Protein 6NEN (pdb70)

InterPro domains:
  IPR012336 Thioredoxin-like fold [PF13462] (83-235)
  IPR013766 Thioredoxin domain [PS51352] (13-239)
  IPR017937 Thioredoxin, conserved site [PS00194] (95-113)
  IPR036249 Thioredoxin-like superfamily [SSF52833] (72-235)
  IPR041205 Copper resistance protein ScsC, N-terminal [PF18312] (28-61)
  IPR051470 Thiol:disulfide interchange protein [PTHR35272] (85-236)

Organism: Proteus mirabilis (strain HI4320) (NCBI:txid529507)

Secondary structure (DSSP, 8-state):
--HHHHHHTHHHHH--TTS-EES-TT-SEEEEEEE-TT-HHHHHHHHHHHHHHHH-TTEEEEEEE---S-HHHHHHHHHHHHHHHH-GGGHHHHHHHHHH--SPP-HHHHHHHHHHTT-TTSPPPSHHHHHHHHHHHHHHHTT--SS-EEEETTEEE-S---HHHHHHHHHHHHT-

B-factor: mean 38.11, std 14.89, range [14.02, 111.16]

Nearest PDB structures (foldseek):
  6nen-assembly1_A  TM=1.006E+00  e=1.448E-32  Proteus mirabilis
  6mhh-assembly1_A-3  TM=1.000E+00  e=9.772E-29  Proteus mirabilis
  5idr-assembly1_C  TM=9.896E-01  e=5.350E-29  Proteus mirabilis ATCC 29906
  5idr-assembly2_F  TM=9.842E-01  e=1.285E-28  Proteus mirabilis ATCC 29906
  4xvw-assembly3_E  TM=9.793E-01  e=9.204E-27  Proteus mirabilis ATCC 29906

Foldseek 3Di:
DALVLCVVCVCLQPPDQLWAKAADPQAPWEKEWEAFLQDLQRLVAVVLQNVCRVVPRNYMYTYQQAHPPHDVRLVLQLQLSLCCVVPSVLNPQLSNLSSNDPDDDDPVSSCVSCVVSVNNVRDRDPVSVVSNVSSVVSCVSNVQPDPGWMDTASDIDNGHDDNVVVCVSNVVSSVD

Solvent-accessible surface area: 8930 Å² total; per-residue (Å²): 136,101,72,62,20,17,71,90,30,94,98,42,1,48,97,42,95,25,7,0,66,16,42,38,98,121,19,172,15,23,0,0,2,0,3,1,1,5,12,66,124,1,33,146,2,3,53,40,3,18,105,0,10,150,83,46,102,45,1,0,1,7,0,2,0,1,29,87,108,25,161,19,0,29,77,0,0,22,0,0,4,2,0,45,158,114,58,61,189,22,2,68,52,0,0,69,145,0,0,104,33,104,102,94,6,73,82,57,41,4,112,94,10,9,157,72,23,142,0,66,116,11,167,49,57,125,76,8,66,118,11,10,104,62,2,51,50,5,2,162,127,14,58,14,174,37,28,5,4,1,0,1,26,70,71,33,26,110,26,42,29,91,34,98,86,0,27,110,33,1,106,93,25,48,88,187

Radius of gyration: 15.19 Å; Cα contacts (8 Å, |Δi|>4): 269; chains: 1; bounding box: 34×41×34 Å

Structure (mmCIF, N/CA/C/O backbone):
data_6NEN
#
_entry.id   6NEN
#
_cell.length_a   105.501
_cell.length_b   105.501
_cell.length_c   35.132
_cell.angle_alpha   90.000
_cell.angle_beta   90.000
_cell.angle_gamma   120.000
#
_symmetry.space_group_name_H-M   'P 3 1 2'
#
loop_
_entity.id
_entity.type
_entity.pdbx_description
1 polymer 'Copper resistance protein'
2 water water
#
loop_
_atom_site.group_PDB
_atom_site.id
_atom_site.type_symbol
_atom_site.label_atom_id
_atom_site.label_alt_id
_atom_site.label_comp_id
_atom_site.label_asym_id
_atom_site.label_entity_id
_atom_site.label_seq_id
_atom_site.pdbx_PDB_ins_code
_atom_site.Cartn_x
_atom_site.Cartn_y
_atom_site.Cartn_z
_atom_site.occupancy
_atom_site.B_iso_or_equiv
_atom_site.auth_seq_id
_atom_site.auth_comp_id
_atom_site.auth_asym_id
_atom_site.auth_atom_id
_atom_site.pdbx_PDB_model_num
ATOM 1 N N . GLN A 1 4 ? 47.332 83.931 23.822 1.00 86.00 46 GLN A N 1
ATOM 2 C CA . GLN A 1 4 ? 47.307 82.720 24.633 1.00 92.63 46 GLN A CA 1
ATOM 3 C C . GLN A 1 4 ? 46.299 81.720 24.079 1.00 82.72 46 GLN A C 1
ATOM 4 O O . GLN A 1 4 ? 45.548 81.104 24.835 1.00 79.76 46 GLN A O 1
ATOM 7 N N . PHE A 1 5 ? 46.293 81.562 22.758 1.00 77.01 47 PHE A N 1
ATOM 8 C CA . PHE A 1 5 ? 45.332 80.690 22.087 1.00 68.41 47 PHE A CA 1
ATOM 9 C C . PHE A 1 5 ? 46.033 79.787 21.077 1.00 71.01 47 PHE A C 1
ATOM 10 O O . PHE A 1 5 ? 46.123 78.577 21.281 1.00 75.44 47 PHE A O 1
ATOM 27 N N . ARG A 1 6 ? 46.519 80.374 19.986 1.00 71.04 48 ARG A N 1
ATOM 28 C CA . ARG A 1 6 ? 47.356 79.642 19.040 1.00 60.34 48 ARG A CA 1
ATOM 29 C C . ARG A 1 6 ? 48.626 79.189 19.754 1.00 65.94 48 ARG A C 1
ATOM 30 O O . ARG A 1 6 ? 49.348 78.314 19.273 1.00 55.55 48 ARG A O 1
ATOM 34 N N . GLN A 1 7 ? 48.888 79.801 20.908 1.00 58.80 49 GLN A N 1
ATOM 35 C CA . GLN A 1 7 ? 49.952 79.365 21.799 1.00 54.81 49 GLN A CA 1
ATOM 36 C C . GLN A 1 7 ? 49.529 78.100 22.544 1.00 44.90 49 GLN A C 1
ATOM 37 O O . GLN A 1 7 ? 50.304 77.153 22.665 1.00 45.07 49 GLN A O 1
ATOM 41 N N . ALA A 1 8 ? 48.295 78.088 23.041 1.00 51.55 50 ALA A N 1
ATOM 42 C CA . ALA A 1 8 ? 47.765 76.914 23.730 1.00 44.89 50 ALA A CA 1
ATOM 43 C C . ALA A 1 8 ? 47.557 75.773 22.737 1.00 41.22 50 ALA A C 1
ATOM 44 O O . ALA A 1 8 ? 47.870 74.623 23.033 1.00 33.07 50 ALA A O 1
ATOM 51 N N . LEU A 1 9 ? 47.036 76.097 21.557 1.00 37.24 51 LEU A N 1
ATOM 52 C CA . LEU A 1 9 ? 46.839 75.103 20.509 1.00 39.22 51 LEU A CA 1
ATOM 53 C C . LEU A 1 9 ? 48.151 74.445 20.104 1.00 41.78 51 LEU A C 1
ATOM 54 O O . LEU A 1 9 ? 48.193 73.242 19.845 1.00 33.31 51 LEU A O 1
ATOM 70 N N . ALA A 1 10 ? 49.217 75.236 20.040 1.00 38.86 52 ALA A N 1
ATOM 71 C CA . ALA A 1 10 ? 50.530 74.707 19.700 1.00 38.18 52 ALA A CA 1
ATOM 72 C C . ALA A 1 10 ? 51.068 73.859 20.845 1.00 33.27 52 ALA A C 1
ATOM 73 O O . ALA A 1 10 ? 51.648 72.795 20.631 1.00 35.21 52 ALA A O 1
ATOM 80 N N . SER A 1 11 ? 50.866 74.340 22.067 1.00 29.87 53 SER A N 1
ATOM 81 C CA . SER A 1 11 ? 51.369 73.653 23.251 1.00 29.95 53 SER A CA 1
ATOM 82 C C . SER A 1 11 ? 50.666 72.315 23.455 1.00 25.61 53 SER A C 1
ATOM 83 O O . SER A 1 11 ? 51.251 71.375 23.993 1.00 30.10 53 SER A O 1
ATOM 91 N N . GLU A 1 12 ? 49.412 72.235 23.020 1.00 28.05 54 GLU A N 1
ATOM 92 C CA . GLU A 1 12 ? 48.599 71.036 23.218 1.00 26.71 54 GLU A CA 1
ATOM 93 C C . GLU A 1 12 ? 48.532 70.150 21.980 1.00 30.29 54 GLU A C 1
ATOM 94 O O . GLU A 1 12 ? 47.663 69.280 21.883 1.00 25.72 54 GLU A O 1
ATOM 106 N N . HIS A 1 13 ? 49.446 70.360 21.039 1.00 25.10 55 HIS A N 1
ATOM 107 C CA . HIS A 1 13 ? 49.391 69.645 19.767 1.00 25.77 55 HIS A CA 1
ATOM 108 C C . HIS A 1 13 ? 49.359 68.122 19.933 1.00 24.22 55 HIS A C 1
ATOM 109 O O . HIS A 1 13 ? 48.511 67.450 19.347 1.00 28.08 55 HIS A O 1
ATOM 123 N N . ASP A 1 14 ? 50.273 67.580 20.733 1.00 17.30 56 ASP A N 1
ATOM 124 C CA . ASP A 1 14 ? 50.372 66.130 20.897 1.00 27.33 56 ASP A CA 1
ATOM 125 C C . ASP A 1 14 ? 49.141 65.555 21.593 1.00 23.08 56 ASP A C 1
ATOM 126 O O . ASP A 1 14 ? 48.597 64.534 21.172 1.00 25.28 56 ASP A O 1
ATOM 135 N N . ALA A 1 15 ? 48.706 66.208 22.663 1.00 21.18 57 ALA A N 1
ATOM 136 C CA . ALA A 1 15 ? 47.504 65.783 23.372 1.00 24.47 57 ALA A CA 1
ATOM 137 C C . ALA A 1 15 ? 46.286 65.790 22.448 1.00 22.66 57 ALA A C 1
ATOM 138 O O . ALA A 1 15 ? 45.447 64.892 22.507 1.00 23.80 57 ALA A O 1
ATOM 145 N N . LEU A 1 16 ? 46.193 66.807 21.598 1.00 21.57 58 LEU A N 1
ATOM 146 C CA . LEU A 1 16 ? 45.097 66.899 20.641 1.00 22.84 58 LEU A CA 1
ATOM 147 C C . LEU A 1 16 ? 45.111 65.765 19.611 1.00 22.79 58 LEU A C 1
ATOM 148 O O . LEU A 1 16 ? 44.119 65.055 19.454 1.00 21.65 58 LEU A O 1
ATOM 164 N N . TYR A 1 17 ? 46.241 65.591 18.927 1.00 20.01 59 TYR A N 1
ATOM 165 C CA . TYR A 1 17 ? 46.284 64.804 17.695 1.00 21.76 59 TYR A CA 1
ATOM 166 C C . TYR A 1 17 ? 46.997 63.459 17.789 1.00 26.84 59 TYR A C 1
ATOM 167 O O . TYR A 1 17 ? 46.802 62.606 16.926 1.00 25.07 59 TYR A O 1
ATOM 185 N N . ASN A 1 18 ? 47.810 63.265 18.824 1.00 23.41 60 ASN A N 1
ATOM 186 C CA . ASN A 1 18 ? 48.723 62.123 18.870 1.00 26.44 60 ASN A CA 1
ATOM 187 C C . ASN A 1 18 ? 48.529 61.231 20.089 1.00 26.34 60 ASN A C 1
ATOM 188 O O . ASN A 1 18 ? 49.449 60.527 20.501 1.00 26.71 60 ASN A O 1
ATOM 199 N N . ASP A 1 19 ? 47.330 61.261 20.662 1.00 29.27 61 ASP A N 1
ATOM 200 C CA . ASP A 1 19 ? 46.982 60.358 21.753 1.00 23.65 61 ASP A CA 1
ATOM 201 C C . ASP A 1 19 ? 46.353 59.096 21.178 1.00 27.57 61 ASP A C 1
ATOM 202 O O . ASP A 1 19 ? 45.234 59.128 20.662 1.00 23.31 61 ASP A O 1
ATOM 211 N N . ALA A 1 20 ? 47.082 57.988 21.270 1.00 27.49 62 ALA A N 1
ATOM 212 C CA . ALA A 1 20 ? 46.638 56.713 20.716 1.00 23.85 62 ALA A CA 1
ATOM 213 C C . ALA A 1 20 ? 45.336 56.231 21.352 1.00 23.59 62 ALA A C 1
ATOM 214 O O . ALA A 1 20 ? 44.590 55.463 20.747 1.00 21.95 62 ALA A O 1
ATOM 221 N N . ALA A 1 21 ? 45.064 56.690 22.569 1.00 19.47 63 ALA A N 1
ATOM 222 C CA . ALA A 1 21 ? 43.880 56.256 23.307 1.00 23.78 63 ALA A CA 1
ATOM 223 C C . ALA A 1 21 ? 42.625 57.042 22.933 1.00 21.19 63 ALA A C 1
ATOM 224 O O . ALA A 1 21 ? 41.539 56.743 23.428 1.00 22.25 63 ALA A O 1
ATOM 231 N N . SER A 1 22 ? 42.770 58.046 22.073 1.00 20.11 64 SER A N 1
ATOM 232 C CA . SER A 1 22 ? 41.624 58.832 21.624 1.00 20.71 64 SER A CA 1
ATOM 233 C C . SER A 1 22 ? 41.050 58.237 20.336 1.00 22.17 64 SER A C 1
ATOM 234 O O . SER A 1 22 ? 41.773 58.080 19.356 1.00 24.78 64 SER A O 1
ATOM 242 N N . PRO A 1 23 ? 39.749 57.897 20.330 1.00 18.35 65 PRO A N 1
ATOM 243 C CA . PRO A 1 23 ? 39.186 57.284 19.121 1.00 19.14 65 PRO A CA 1
ATOM 244 C C . PRO A 1 23 ? 39.247 58.180 17.892 1.00 23.62 65 PRO A C 1
ATOM 245 O O . PRO A 1 23 ? 39.099 59.396 18.016 1.00 20.87 65 PRO A O 1
ATOM 256 N N . ARG A 1 24 ? 39.475 57.569 16.729 1.00 21.97 66 ARG A N 1
ATOM 257 C CA . ARG A 1 24 ? 39.495 58.285 15.457 1.00 21.61 66 ARG A CA 1
ATOM 258 C C . ARG A 1 24 ? 38.431 57.744 14.515 1.00 23.78 66 ARG A C 1
ATOM 259 O O . ARG A 1 24 ? 38.202 56.535 14.429 1.00 20.81 66 ARG A O 1
ATOM 280 N N . ILE A 1 25 ? 37.787 58.665 13.811 1.00 23.31 67 ILE A N 1
ATOM 281 C CA . ILE A 1 25 ? 36.832 58.329 12.769 1.00 22.02 67 ILE A CA 1
ATOM 282 C C . ILE A 1 25 ? 37.355 58.887 11.455 1.00 23.48 67 ILE A C 1
ATOM 283 O O . ILE A 1 25 ? 37.535 60.097 11.320 1.00 22.17 67 ILE A O 1
ATOM 299 N N . GLY A 1 26 ? 37.614 57.999 10.500 1.00 27.47 68 GLY A N 1
ATOM 300 C CA . GLY A 1 26 ? 38.090 58.391 9.185 1.00 32.15 68 GLY A CA 1
ATOM 301 C C . GLY A 1 26 ? 39.525 57.981 8.915 1.00 27.78 68 GLY A C 1
ATOM 302 O O . GLY A 1 26 ? 40.153 57.288 9.716 1.00 33.39 68 GLY A O 1
ATOM 306 N N . ALA A 1 27 ? 40.045 58.431 7.777 1.00 38.76 69 ALA A N 1
ATOM 307 C CA . ALA A 1 27 ? 41.349 57.994 7.287 1.00 38.32 69 ALA A CA 1
ATOM 308 C C . ALA A 1 27 ? 42.496 58.374 8.220 1.00 42.12 69 ALA A C 1
ATOM 309 O O . ALA A 1 27 ? 42.491 59.440 8.838 1.00 31.41 69 ALA A O 1
ATOM 316 N N . LYS A 1 28 ? 43.483 57.489 8.308 1.00 45.89 70 LYS A N 1
ATOM 317 C CA . LYS A 1 28 ? 44.683 57.745 9.094 1.00 44.37 70 LYS A CA 1
ATOM 318 C C . LYS A 1 28 ? 45.595 58.745 8.389 1.00 48.47 70 LYS A C 1
ATOM 319 O O . LYS A 1 28 ? 46.486 59.318 9.012 1.00 49.42 70 LYS A O 1
ATOM 323 N N . ASP A 1 29 ? 45.364 58.950 7.091 1.00 50.65 71 ASP A N 1
ATOM 324 C CA . ASP A 1 29 ? 46.193 59.843 6.283 1.00 47.66 71 ASP A CA 1
ATOM 325 C C . ASP A 1 29 ? 45.465 61.139 5.924 1.00 48.40 71 ASP A C 1
ATOM 326 O O . ASP A 1 29 ? 45.719 61.733 4.875 1.00 48.16 71 ASP A O 1
ATOM 335 N N . ALA A 1 30 ? 44.554 61.571 6.788 1.00 51.70 72 ALA A N 1
ATOM 336 C CA . ALA A 1 30 ? 43.756 62.757 6.507 1.00 44.68 72 ALA A CA 1
ATOM 337 C C . ALA A 1 30 ? 44.628 64.004 6.552 1.00 34.49 72 ALA A C 1
ATOM 338 O O . ALA A 1 30 ? 45.554 64.094 7.357 1.00 40.76 72 ALA A O 1
ATOM 345 N N . LYS A 1 31 ? 44.330 64.959 5.676 1.00 32.19 73 LYS A N 1
ATOM 346 C CA . LYS A 1 31 ? 45.060 66.217 5.641 1.00 36.34 73 LYS A CA 1
ATOM 347 C C . LYS A 1 31 ? 44.542 67.144 6.729 1.00 33.36 73 LYS A C 1
ATOM 348 O O . LYS A 1 31 ? 45.293 67.953 7.271 1.00 37.03 73 LYS A O 1
ATOM 367 N N . LEU A 1 32 ? 43.254 67.017 7.039 1.00 31.34 74 LEU A N 1
ATOM 368 C CA . LEU A 1 32 ? 42.631 67.791 8.106 1.00 27.97 74 LEU A CA 1
ATOM 369 C C . LEU A 1 32 ? 41.984 66.872 9.135 1.00 30.54 74 LEU A C 1
ATOM 370 O O . LEU A 1 32 ? 41.138 66.046 8.793 1.00 26.73 74 LEU A O 1
ATOM 386 N N . VAL A 1 33 ? 42.386 67.024 10.393 1.00 27.70 75 VAL A N 1
ATOM 387 C CA . VAL A 1 33 ? 41.801 66.256 11.490 1.00 26.04 75 VAL A CA 1
ATOM 388 C C . VAL A 1 33 ? 41.030 67.166 12.432 1.00 20.47 75 VAL A C 1
ATOM 389 O O . VAL A 1 33 ? 41.605 68.051 13.065 1.00 24.79 75 VAL A 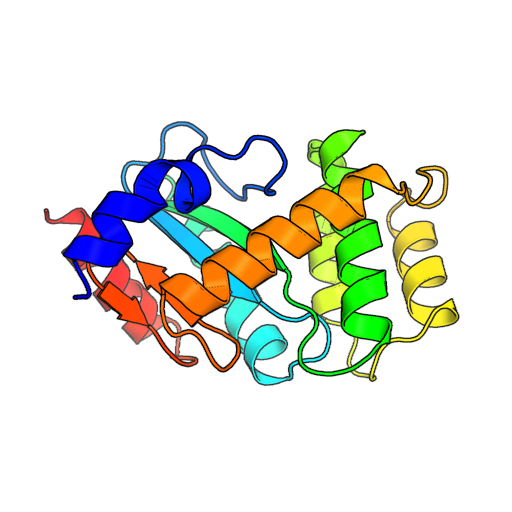O 1
ATOM 402 N N . LEU A 1 34 ? 39.725 66.940 12.519 1.00 23.80 76 LEU A N 1
ATOM 403 C CA . LEU A 1 34 ? 38.889 67.660 13.469 1.00 20.50 76 LEU A CA 1
ATOM 404 C C . LEU A 1 34 ? 38.987 66.977 14.833 1.00 23.33 76 LEU A C 1
ATOM 405 O O . LEU A 1 34 ? 39.026 65.751 14.914 1.00 31.54 76 LEU A O 1
ATOM 421 N N . VAL A 1 35 ? 39.040 67.769 15.900 1.00 17.62 77 VAL A N 1
ATOM 422 C CA . VAL A 1 35 ? 39.023 67.217 17.254 1.00 17.34 77 VAL A CA 1
ATOM 423 C C . VAL A 1 35 ? 37.716 67.581 17.929 1.00 15.85 77 VAL A C 1
ATOM 424 O O . VAL A 1 35 ? 37.470 68.742 18.250 1.00 18.90 77 VAL A O 1
ATOM 437 N N . SER A 1 36 ? 36.890 66.566 18.150 1.00 14.24 78 SER A N 1
ATOM 438 C CA . SER A 1 36 ? 35.538 66.756 18.654 1.00 17.00 78 SER A CA 1
ATOM 439 C C . SER A 1 36 ? 35.457 66.497 20.151 1.00 19.90 78 SER A C 1
ATOM 440 O O . SER A 1 36 ? 35.482 65.351 20.596 1.00 17.48 78 SER A O 1
ATOM 448 N N . PHE A 1 37 ? 35.370 67.571 20.928 1.00 20.14 79 PHE A N 1
ATOM 449 C CA . PHE A 1 37 ? 35.072 67.450 22.347 1.00 20.49 79 PHE A CA 1
ATOM 450 C C . PHE A 1 37 ? 33.567 67.302 22.482 1.00 19.39 79 PHE A C 1
ATOM 451 O O . PHE A 1 37 ? 32.813 68.185 22.082 1.00 18.66 79 PHE A O 1
ATOM 468 N N . THR A 1 38 ? 33.136 66.177 23.037 1.00 15.97 80 THR A N 1
ATOM 469 C CA . THR A 1 38 ? 31.740 65.792 22.960 1.00 22.85 80 THR A CA 1
ATOM 470 C C . THR A 1 38 ? 31.265 65.103 24.234 1.00 22.37 80 THR A C 1
ATOM 471 O O . THR A 1 38 ? 32.069 64.617 25.027 1.00 19.43 80 THR A O 1
ATOM 482 N N . ASP A 1 39 ? 29.947 65.086 24.417 1.00 23.03 81 ASP A N 1
ATOM 483 C CA . ASP A 1 39 ? 29.314 64.531 25.610 1.00 23.46 81 ASP A CA 1
ATOM 484 C C . ASP A 1 39 ? 28.109 63.705 25.178 1.00 17.88 81 ASP A C 1
ATOM 485 O O . ASP A 1 39 ? 27.262 64.182 24.425 1.00 22.20 81 ASP A O 1
ATOM 494 N N . TYR A 1 40 ? 28.032 62.468 25.658 1.00 23.45 82 TYR A N 1
ATOM 495 C CA . TYR A 1 40 ? 27.006 61.540 25.192 1.00 32.97 82 TYR A CA 1
ATOM 496 C C . TYR A 1 40 ? 25.605 61.851 25.722 1.00 32.78 82 TYR A C 1
ATOM 497 O O . TYR A 1 40 ? 24.633 61.210 25.317 1.00 26.27 82 TYR A O 1
ATOM 515 N N . ASN A 1 41 ? 25.501 62.841 26.606 1.00 22.63 83 ASN A N 1
ATOM 516 C CA . ASN A 1 41 ? 24.201 63.286 27.109 1.00 28.60 83 ASN A CA 1
ATOM 517 C C . ASN A 1 41 ? 23.858 64.719 26.703 1.00 26.55 83 ASN A C 1
ATOM 518 O O . ASN A 1 41 ? 22.843 65.263 27.131 1.00 36.45 83 ASN A O 1
ATOM 529 N N . CYS A 1 42 ? 24.698 65.327 25.873 1.00 24.90 84 CYS A N 1
ATOM 530 C CA . CYS A 1 42 ? 24.445 66.685 25.401 1.00 29.50 84 CYS A CA 1
ATOM 531 C C . CYS A 1 42 ? 23.587 66.679 24.130 1.00 37.01 84 CYS A C 1
ATOM 532 O O . CYS A 1 42 ? 24.018 66.160 23.101 1.00 25.55 84 CYS A O 1
ATOM 540 N N . PRO A 1 43 ? 22.371 67.253 24.189 1.00 29.30 85 PRO A N 1
ATOM 541 C CA . PRO A 1 43 ? 21.521 67.222 22.991 1.00 30.01 85 PRO A CA 1
ATOM 542 C C . PRO A 1 43 ? 22.130 67.873 21.741 1.00 26.12 85 PRO A C 1
ATOM 543 O O . PRO A 1 43 ? 21.852 67.411 20.635 1.00 31.13 85 PRO A O 1
ATOM 554 N N . TYR A 1 44 ? 22.939 68.916 21.892 1.00 22.60 86 TYR A N 1
ATOM 555 C CA . TYR A 1 44 ? 23.559 69.528 20.719 1.00 25.36 86 TYR A CA 1
ATOM 556 C C . TYR A 1 44 ? 24.659 68.633 20.148 1.00 26.96 86 TYR A C 1
ATOM 557 O O . TYR A 1 44 ? 24.911 68.645 18.941 1.00 23.64 86 TYR A O 1
ATOM 575 N N . CYS A 1 45 ? 25.312 67.857 21.009 1.00 21.43 87 CYS A N 1
ATOM 576 C CA . CYS A 1 45 ? 26.284 66.873 20.546 1.00 25.92 87 CYS A CA 1
ATOM 577 C C . CYS A 1 45 ? 25.587 65.788 19.736 1.00 28.98 87 CYS A C 1
ATOM 578 O O . CYS A 1 45 ? 26.121 65.298 18.741 1.00 24.56 87 CYS A O 1
ATOM 586 N N . LYS A 1 46 ? 24.391 65.413 20.176 1.00 25.34 88 LYS A N 1
ATOM 587 C CA . LYS A 1 46 ? 23.600 64.406 19.480 1.00 29.83 88 LYS A CA 1
ATOM 588 C C . LYS A 1 46 ? 23.200 64.909 18.090 1.00 24.81 88 LYS A C 1
ATOM 589 O O . LYS A 1 46 ? 23.193 64.150 17.116 1.00 25.86 88 LYS A O 1
ATOM 608 N N . ARG A 1 47 ? 22.869 66.192 18.001 1.00 24.00 89 ARG A N 1
ATOM 609 C CA . ARG A 1 47 ? 22.598 66.814 16.712 1.00 30.05 89 ARG A CA 1
ATOM 610 C C . ARG A 1 47 ? 23.861 66.903 15.858 1.00 33.32 89 ARG A C 1
ATOM 611 O O . ARG A 1 47 ? 23.834 66.604 14.667 1.00 28.68 89 ARG A O 1
ATOM 632 N N . PHE A 1 48 ? 24.971 67.298 16.475 1.00 28.59 90 PHE A N 1
ATOM 633 C CA . PHE A 1 48 ? 26.153 67.686 15.715 1.00 20.06 90 PHE A CA 1
ATOM 634 C C . PHE A 1 48 ? 27.029 66.517 15.289 1.00 26.21 90 PHE A C 1
ATOM 635 O O . PHE A 1 48 ? 27.658 66.578 14.235 1.00 23.14 90 PHE A O 1
ATOM 652 N N . ASP A 1 49 ? 27.074 65.460 16.094 1.00 21.84 91 ASP A N 1
ATOM 653 C CA . ASP A 1 49 ? 27.975 64.341 15.816 1.00 28.29 91 ASP A CA 1
ATOM 654 C C . ASP A 1 49 ? 27.772 63.708 14.436 1.00 26.15 91 ASP A C 1
ATOM 655 O O . ASP A 1 49 ? 28.747 63.486 13.720 1.00 28.64 91 ASP A O 1
ATOM 664 N N . PRO A 1 50 ? 26.517 63.396 14.061 1.00 24.31 92 PRO A N 1
ATOM 665 C CA . PRO A 1 50 ? 26.360 62.743 12.755 1.00 30.98 92 PRO A CA 1
ATOM 666 C C . PRO A 1 50 ? 26.826 63.610 11.586 1.00 26.26 92 PRO A C 1
ATOM 667 O O . PRO A 1 50 ? 27.162 63.069 10.535 1.00 26.93 92 PRO A O 1
ATOM 678 N N . LEU A 1 51 ? 26.859 64.926 11.771 1.00 24.11 93 LEU A N 1
ATOM 679 C CA . LEU A 1 51 ? 27.407 65.816 10.753 1.00 25.69 93 LEU A CA 1
ATOM 680 C C . LEU A 1 51 ? 28.919 65.661 10.675 1.00 30.55 93 LEU A C 1
ATOM 681 O O . LEU A 1 51 ? 29.489 65.628 9.587 1.00 23.19 93 LEU A O 1
ATOM 697 N N . LEU A 1 52 ? 29.568 65.569 11.832 1.00 19.76 94 LEU A N 1
ATOM 698 C CA . LEU A 1 52 ? 31.012 65.354 11.873 1.00 23.22 94 LEU A CA 1
ATOM 699 C C . LEU A 1 52 ? 31.378 64.048 11.174 1.00 22.04 94 LEU A C 1
ATOM 700 O O . LEU A 1 52 ? 32.352 63.985 10.423 1.00 25.46 94 LEU A O 1
ATOM 716 N N . GLU A 1 53 ? 30.589 63.009 11.416 1.00 20.32 95 GLU A N 1
ATOM 717 C CA . GLU A 1 53 ? 30.828 61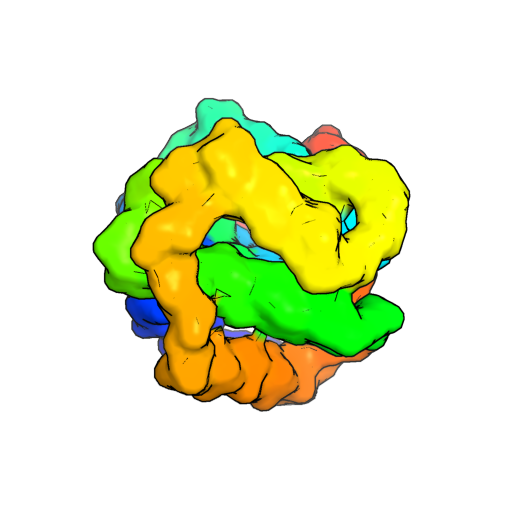.714 10.789 1.00 24.55 95 GLU A CA 1
ATOM 718 C C . GLU A 1 53 ? 30.563 61.759 9.292 1.00 29.69 95 GLU A C 1
ATOM 719 O O . GLU A 1 53 ? 31.334 61.208 8.510 1.00 27.18 95 GLU A O 1
ATOM 731 N N . LYS A 1 54 ? 29.467 62.405 8.901 1.00 28.36 96 LYS A N 1
ATOM 732 C CA . LYS A 1 54 ? 29.139 62.573 7.488 1.00 34.21 96 LYS A CA 1
ATOM 733 C C . LYS A 1 54 ? 30.306 63.219 6.740 1.00 29.26 96 LYS A C 1
ATOM 734 O O . LYS A 1 54 ? 30.655 62.776 5.646 1.00 28.80 96 LYS A O 1
ATOM 753 N N . ILE A 1 55 ? 30.906 64.255 7.331 1.00 26.61 97 ILE A N 1
ATOM 754 C CA . ILE A 1 55 ? 32.072 64.913 6.737 1.00 18.89 97 ILE A CA 1
ATOM 755 C C . ILE A 1 55 ? 33.146 63.899 6.356 1.00 28.72 97 ILE A C 1
ATOM 756 O O . ILE A 1 55 ? 33.687 63.957 5.256 1.00 24.89 97 ILE A O 1
ATOM 772 N N . THR A 1 56 ? 33.458 62.977 7.265 1.00 19.95 98 THR A N 1
ATOM 773 C CA . THR A 1 56 ? 34.527 62.011 7.021 1.00 25.07 98 THR A CA 1
ATOM 774 C C . THR A 1 56 ? 34.135 61.008 5.942 1.00 23.25 98 THR A C 1
ATOM 775 O O . THR A 1 56 ? 35.000 60.437 5.278 1.00 30.17 98 THR A O 1
ATOM 786 N N . GLU A 1 57 ? 32.836 60.788 5.775 1.00 25.17 99 GLU A N 1
ATOM 787 C CA . GLU A 1 57 ? 32.352 59.836 4.779 1.00 36.58 99 GLU A CA 1
ATOM 788 C C . GLU A 1 57 ? 32.274 60.490 3.404 1.00 30.93 99 GLU A C 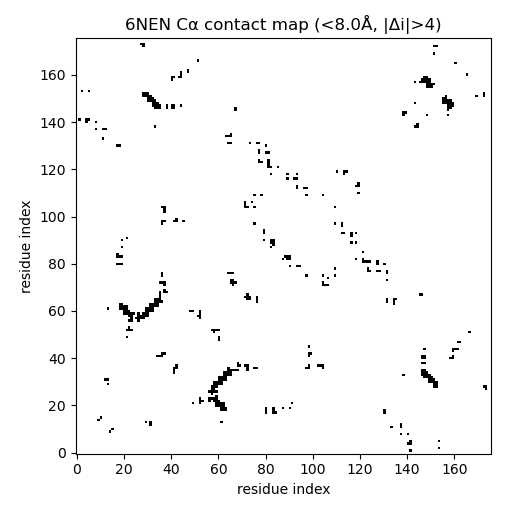1
ATOM 789 O O . GLU A 1 57 ? 32.561 59.857 2.390 1.00 35.76 99 GLU A O 1
ATOM 801 N N . GLN A 1 58 ? 31.895 61.763 3.381 1.00 29.49 100 GLN A N 1
ATOM 802 C CA . GLN A 1 58 ? 31.776 62.508 2.133 1.00 26.04 100 GLN A CA 1
ATOM 803 C C . GLN A 1 58 ? 33.138 62.990 1.641 1.00 40.22 100 GLN A C 1
ATOM 804 O O . GLN A 1 58 ? 33.411 62.962 0.440 1.00 33.28 100 GLN A O 1
ATOM 818 N N . TYR A 1 59 ? 33.984 63.427 2.571 1.00 25.44 101 TYR A N 1
ATOM 819 C CA . TYR A 1 59 ? 35.307 63.955 2.240 1.00 25.15 101 TYR A CA 1
ATOM 820 C C . TYR A 1 59 ? 36.418 63.117 2.872 1.00 26.99 101 TYR A C 1
ATOM 821 O O . TYR A 1 59 ? 36.764 63.324 4.034 1.00 27.47 101 TYR A O 1
ATOM 839 N N . PRO A 1 60 ? 36.987 62.169 2.106 1.00 31.72 102 PRO A N 1
ATOM 840 C CA . PRO A 1 60 ? 37.987 61.252 2.671 1.00 28.36 102 PRO A CA 1
ATOM 841 C C . PRO A 1 60 ? 39.328 61.887 3.058 1.00 23.88 102 PRO A C 1
ATOM 842 O O . PRO A 1 60 ? 40.202 61.168 3.549 1.00 26.96 102 PRO A O 1
ATOM 853 N N . ASP A 1 61 ? 39.496 63.190 2.849 1.00 30.38 103 ASP A N 1
ATOM 854 C CA . ASP A 1 61 ? 40.713 63.866 3.300 1.00 35.22 103 ASP A CA 1
ATOM 855 C C . ASP A 1 61 ? 40.524 64.476 4.692 1.00 42.17 103 ASP A C 1
ATOM 856 O O . ASP A 1 61 ? 41.416 65.160 5.199 1.00 27.08 103 ASP A O 1
ATOM 865 N N . VAL A 1 62 ? 39.366 64.217 5.301 1.00 29.51 104 VAL A N 1
ATOM 866 C CA . VAL A 1 62 ? 39.058 64.709 6.642 1.00 26.87 104 VAL A CA 1
ATOM 867 C C . VAL A 1 62 ? 38.815 63.549 7.609 1.00 24.60 104 VAL A C 1
ATOM 868 O O . VAL A 1 62 ? 38.084 62.612 7.288 1.00 28.64 104 VAL A O 1
ATOM 881 N N . ALA A 1 63 ? 39.441 63.616 8.783 1.00 18.84 105 ALA A N 1
ATOM 882 C CA . ALA A 1 63 ? 39.186 62.663 9.862 1.00 20.17 105 ALA A CA 1
ATOM 883 C C . ALA A 1 63 ? 38.730 63.400 11.126 1.00 24.05 105 ALA A C 1
ATOM 884 O O . ALA A 1 63 ? 38.875 64.618 11.229 1.00 23.83 105 ALA A O 1
ATOM 891 N N . VAL A 1 64 ? 38.180 62.651 12.080 1.00 18.37 106 VAL A N 1
ATOM 892 C CA . VAL A 1 64 ? 37.690 63.219 13.336 1.00 18.56 106 VAL A CA 1
ATOM 893 C C . VAL A 1 64 ? 38.219 62.433 14.529 1.00 18.99 106 VAL A C 1
ATOM 894 O O . VAL A 1 64 ? 38.145 61.204 14.557 1.00 20.36 106 VAL A O 1
ATOM 907 N N . ILE A 1 65 ? 38.749 63.154 15.512 1.00 16.46 107 ILE A N 1
ATOM 908 C CA . ILE A 1 65 ? 39.185 62.546 16.761 1.00 21.84 107 ILE A CA 1
ATOM 909 C C . ILE A 1 65 ? 38.169 62.875 17.847 1.00 17.67 107 ILE A C 1
ATOM 910 O O . ILE A 1 65 ? 37.756 64.024 18.006 1.00 18.10 107 ILE A O 1
ATOM 926 N N . ILE A 1 66 ? 37.764 61.849 18.583 1.00 16.53 108 ILE A N 1
ATOM 927 C CA . ILE A 1 66 ? 36.721 61.979 19.586 1.00 15.59 108 ILE A CA 1
ATOM 928 C C . ILE A 1 66 ? 37.345 62.127 20.972 1.00 20.02 108 ILE A C 1
ATOM 929 O O . ILE A 1 66 ? 38.136 61.285 21.395 1.00 15.36 108 ILE A O 1
ATOM 945 N N . LYS A 1 67 ? 36.993 63.216 21.653 1.00 17.33 109 LYS A N 1
ATOM 946 C CA . LYS A 1 67 ? 37.435 63.486 23.024 1.00 16.81 109 LYS A CA 1
ATOM 947 C C . LYS A 1 67 ? 36.223 63.559 23.949 1.00 18.18 109 LYS A C 1
ATOM 948 O O . LYS A 1 67 ? 35.662 64.636 24.151 1.00 15.41 109 LYS A O 1
ATOM 967 N N . PRO A 1 68 ? 35.796 62.414 24.502 1.00 14.02 110 PRO A N 1
ATOM 968 C CA . PRO A 1 68 ? 34.634 62.461 25.396 1.00 19.79 110 PRO A CA 1
ATOM 969 C C . PRO A 1 68 ? 34.891 63.260 26.668 1.00 19.47 110 PRO A C 1
ATOM 970 O O . PRO A 1 68 ? 35.965 63.138 27.261 1.00 19.51 110 PRO A O 1
ATOM 981 N N . LEU A 1 69 ? 33.912 64.073 27.056 1.00 20.89 111 LEU A N 1
ATOM 982 C CA . LEU A 1 69 ? 33.954 64.847 28.294 1.00 23.29 111 LEU A CA 1
ATOM 983 C C . LEU A 1 69 ? 32.735 64.492 29.144 1.00 27.48 111 LEU A C 1
ATOM 984 O O . LEU A 1 69 ? 31.715 64.075 28.598 1.00 27.29 111 LEU A O 1
ATOM 1000 N N . PRO A 1 70 ? 32.831 64.648 30.479 1.00 26.46 112 PRO A N 1
ATOM 1001 C CA . PRO A 1 70 ? 31.721 64.244 31.349 1.00 25.79 112 PRO A CA 1
ATOM 1002 C C . PRO A 1 70 ? 30.971 65.416 32.001 1.00 27.83 112 PRO A C 1
ATOM 1003 O O . PRO A 1 70 ? 30.648 65.350 33.185 1.00 42.68 112 PRO A O 1
ATOM 1014 N N . PHE A 1 71 ? 30.680 66.463 31.236 1.00 28.27 113 PHE A N 1
ATOM 1015 C CA . PHE A 1 71 ? 30.107 67.686 31.806 1.00 32.50 113 PHE A CA 1
ATOM 1016 C C . PHE A 1 71 ? 28.626 67.584 32.170 1.00 38.92 113 PHE A C 1
ATOM 1017 O O . PHE A 1 71 ? 28.187 68.170 33.160 1.00 32.72 113 PHE A O 1
ATOM 1034 N N . LYS A 1 72 ? 27.853 66.853 31.377 1.00 31.62 114 LYS A N 1
ATOM 1035 C CA . LYS A 1 72 ? 26.401 66.915 31.496 1.00 37.32 114 LYS A CA 1
ATOM 1036 C C . LYS A 1 72 ? 25.894 66.206 32.751 1.00 40.90 114 LYS A C 1
ATOM 1037 O O . LYS A 1 72 ? 24.979 66.689 33.417 1.00 41.94 114 LYS A O 1
ATOM 1056 N N . GLY A 1 73 ? 26.488 65.062 33.071 1.00 30.89 115 GLY A N 1
ATOM 1057 C CA . GLY A 1 73 ? 26.121 64.329 34.269 1.00 33.74 115 GLY A CA 1
ATOM 1058 C C . GLY A 1 73 ? 27.079 63.193 34.553 1.00 35.17 115 GLY A C 1
ATOM 1059 O O . GLY A 1 73 ? 28.056 63.006 33.834 1.00 30.75 115 GLY A O 1
ATOM 1063 N N . GLU A 1 74 ? 26.796 62.428 35.602 1.00 30.44 116 GLU A N 1
ATOM 1064 C CA . GLU A 1 74 ? 27.668 61.331 36.012 1.00 31.52 116 GLU A CA 1
ATOM 1065 C C . GLU A 1 74 ? 27.714 60.204 34.976 1.00 28.68 116 GLU A C 1
ATOM 1066 O O . GLU A 1 74 ? 28.766 59.603 34.751 1.00 26.56 116 GLU A O 1
ATOM 1078 N N . SER A 1 75 ? 26.582 59.916 34.341 1.00 26.66 117 SER A N 1
ATOM 1079 C CA . SER A 1 75 ? 26.541 58.866 33.323 1.00 33.18 117 SER A CA 1
ATOM 1080 C C . SER A 1 75 ? 27.338 59.264 32.079 1.00 24.82 117 SER A C 1
ATOM 1081 O O . SER A 1 75 ? 27.699 58.407 31.273 1.00 25.21 117 SER A O 1
ATOM 1089 N N . SER A 1 76 ? 27.606 60.558 31.921 1.00 22.09 118 SER A N 1
ATOM 1090 C CA . SER A 1 76 ? 28.480 61.020 30.849 1.00 23.87 118 SER A CA 1
ATOM 1091 C C . SER A 1 76 ? 29.872 60.428 31.021 1.00 26.75 118 SER A C 1
ATOM 1092 O O . SER A 1 76 ? 30.516 60.035 30.048 1.00 24.98 118 SER A O 1
ATOM 1100 N N . ALA A 1 77 ? 30.331 60.369 32.267 1.00 25.56 119 ALA A N 1
ATOM 1101 C CA . ALA A 1 77 ? 31.650 59.833 32.570 1.00 24.50 119 ALA A CA 1
ATOM 1102 C C . ALA A 1 77 ? 31.687 58.334 32.327 1.00 20.36 119 ALA A C 1
ATOM 1103 O O . ALA A 1 77 ? 32.699 57.793 31.884 1.00 24.97 119 ALA A O 1
ATOM 1110 N N . LYS A 1 78 ? 30.576 57.665 32.613 1.00 23.55 120 LYS A N 1
ATOM 1111 C CA . LYS A 1 78 ? 30.501 56.218 32.466 1.00 25.13 120 LYS A CA 1
ATOM 1112 C C . LYS A 1 78 ? 30.463 55.829 30.989 1.00 23.19 120 LYS A C 1
ATOM 1113 O O . LYS A 1 78 ? 31.097 54.860 30.572 1.00 23.17 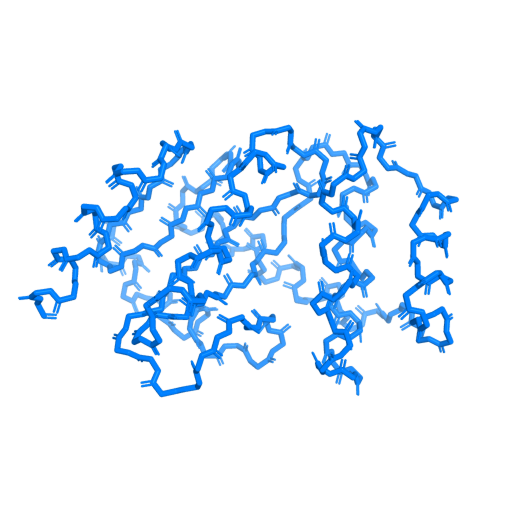120 LYS A O 1
ATOM 1132 N N . ALA A 1 79 ? 29.718 56.595 30.200 1.00 27.51 121 ALA A N 1
ATOM 1133 C CA . ALA A 1 79 ? 29.653 56.363 28.761 1.00 25.40 121 ALA A CA 1
ATOM 1134 C C . ALA A 1 79 ? 31.024 56.577 28.130 1.00 26.65 121 ALA A C 1
ATOM 1135 O O . ALA A 1 79 ? 31.442 55.804 27.267 1.00 29.79 121 ALA A O 1
ATOM 1142 N N . SER A 1 80 ? 31.717 57.629 28.563 1.00 20.08 122 SER A N 1
ATOM 1143 C CA . SER A 1 80 ? 33.075 57.894 28.100 1.00 20.42 122 SER A CA 1
ATOM 1144 C C . SER A 1 80 ? 33.968 56.703 28.402 1.00 18.90 122 SER A C 1
ATOM 1145 O O . SER A 1 80 ? 34.747 56.260 27.555 1.00 19.73 122 SER A O 1
ATOM 1153 N N . GLN A 1 81 ? 33.850 56.190 29.620 1.00 22.81 123 GLN A N 1
ATOM 1154 C CA . GLN A 1 81 ? 34.643 55.046 30.048 1.00 21.44 123 GLN A CA 1
ATOM 1155 C C . GLN A 1 81 ? 34.383 53.832 29.154 1.00 23.65 123 GLN A C 1
ATOM 1156 O O . GLN A 1 81 ? 35.298 53.073 28.837 1.00 23.29 123 GLN A O 1
ATOM 1170 N N . ALA A 1 82 ? 33.135 53.662 28.736 1.00 27.35 124 ALA A N 1
ATOM 1171 C CA . ALA A 1 82 ? 32.769 52.527 27.897 1.00 25.04 124 ALA A CA 1
ATOM 1172 C C . ALA A 1 82 ? 33.412 52.604 26.508 1.00 24.01 124 ALA A C 1
ATOM 1173 O O . ALA A 1 82 ? 34.050 51.649 26.066 1.00 24.97 124 ALA A O 1
ATOM 1180 N N . VAL A 1 83 ? 33.256 53.731 25.817 1.00 23.74 125 VAL A N 1
ATOM 1181 C CA . VAL A 1 83 ? 33.756 53.832 24.444 1.00 19.27 125 VAL A CA 1
ATOM 1182 C C . VAL A 1 83 ? 35.286 53.832 24.407 1.00 19.66 125 VAL A C 1
ATOM 1183 O O . VAL A 1 83 ? 35.891 53.263 23.497 1.00 19.75 125 VAL A O 1
ATOM 1196 N N . LEU A 1 84 ? 35.910 54.446 25.406 1.00 20.05 126 LEU A N 1
ATOM 1197 C CA . LEU A 1 84 ? 37.368 54.488 25.474 1.00 22.27 126 LEU A CA 1
ATOM 1198 C C . LEU A 1 84 ? 37.946 53.096 25.731 1.00 20.47 126 LEU A C 1
ATOM 1199 O O . LEU A 1 84 ? 38.968 52.727 25.152 1.00 25.57 126 LEU A O 1
ATOM 1215 N N . SER A 1 85 ? 37.288 52.323 26.591 1.00 23.22 127 SER A N 1
ATOM 1216 C CA . SER A 1 85 ? 37.685 50.936 26.821 1.00 26.68 127 SER A CA 1
ATOM 1217 C C . SER A 1 85 ? 37.552 50.111 25.538 1.00 22.75 127 SER A C 1
ATOM 1218 O O . SER A 1 85 ? 38.415 49.292 25.225 1.00 27.60 127 SER A O 1
ATOM 1226 N N . VAL A 1 86 ? 36.469 50.327 24.797 1.00 24.77 128 VAL A N 1
ATOM 1227 C CA . VAL A 1 86 ? 36.239 49.582 23.561 1.00 25.20 128 VAL A CA 1
ATOM 1228 C C . VAL A 1 86 ? 37.285 49.950 22.516 1.00 32.95 128 VAL A C 1
ATOM 1229 O O . VAL A 1 86 ? 37.780 49.081 21.797 1.00 31.94 128 VAL A O 1
ATOM 1242 N N . TRP A 1 87 ? 37.622 51.233 22.430 1.00 26.12 129 TRP A N 1
ATOM 1243 C CA . TRP A 1 87 ? 38.623 51.681 21.469 1.00 28.50 129 TRP A CA 1
ATOM 1244 C C . TRP A 1 87 ? 39.965 51.023 21.754 1.00 24.21 129 TRP A C 1
ATOM 1245 O O . TRP A 1 87 ? 40.649 50.565 20.840 1.00 32.57 129 TRP A O 1
ATOM 1266 N N . LYS A 1 88 ? 40.331 50.971 23.028 1.00 28.98 130 LYS A N 1
ATOM 1267 C CA . LYS A 1 88 ? 41.626 50.433 23.418 1.00 30.89 130 LYS A CA 1
ATOM 1268 C C . LYS A 1 88 ? 41.745 48.945 23.085 1.00 36.68 130 LYS A C 1
ATOM 1269 O O . LYS A 1 88 ? 42.803 48.478 22.664 1.00 37.92 130 LYS A O 1
ATOM 1288 N N . GLU A 1 89 ? 40.655 48.207 23.264 1.00 35.03 131 GLU A N 1
ATOM 1289 C CA . GLU A 1 89 ? 40.669 46.764 23.041 1.00 40.13 131 GLU A CA 1
ATOM 1290 C C . GLU A 1 89 ? 40.355 46.394 21.593 1.00 42.19 131 GLU A C 1
ATOM 1291 O O . GLU A 1 89 ? 41.058 45.583 20.989 1.00 41.36 131 GLU A O 1
ATOM 1303 N N . ASP A 1 90 ? 39.298 46.990 21.048 1.00 43.87 132 ASP A N 1
ATOM 1304 C CA . ASP A 1 90 ? 38.843 46.682 19.695 1.00 38.79 132 ASP A CA 1
ATOM 1305 C C . ASP A 1 90 ? 38.450 47.967 18.963 1.00 38.50 132 ASP A C 1
ATOM 1306 O O . ASP A 1 90 ? 37.264 48.301 18.893 1.00 37.07 132 ASP A O 1
ATOM 1315 N N . PRO A 1 91 ? 39.440 48.687 18.407 1.00 29.80 133 PRO A N 1
ATOM 1316 C CA . PRO A 1 91 ? 39.164 49.992 17.794 1.00 33.93 133 PRO A CA 1
ATOM 1317 C C . PRO A 1 91 ? 38.109 49.940 16.693 1.00 37.89 133 PRO A C 1
ATOM 1318 O O . PRO A 1 91 ? 37.368 50.905 16.510 1.00 32.98 133 PRO A O 1
ATOM 1329 N N . LYS A 1 92 ? 38.035 48.824 15.977 1.00 38.54 134 LYS A N 1
ATOM 1330 C CA . LYS A 1 92 ? 37.086 48.696 14.876 1.00 37.28 134 LYS A CA 1
ATOM 1331 C C . LYS A 1 92 ? 35.644 48.556 15.370 1.00 33.55 134 LYS A C 1
ATOM 1332 O O . LYS A 1 92 ? 34.700 48.729 14.601 1.00 31.21 134 LYS A O 1
ATOM 1351 N N . ALA A 1 93 ? 35.480 48.256 16.655 1.00 26.66 135 ALA A N 1
ATOM 1352 C CA . ALA A 1 93 ? 34.152 48.093 17.243 1.00 28.26 135 ALA A CA 1
ATOM 1353 C C . ALA A 1 93 ? 33.623 49.385 17.864 1.00 32.77 135 ALA A C 1
ATOM 1354 O O . ALA A 1 93 ? 32.453 49.464 18.237 1.00 25.81 135 ALA A O 1
ATOM 1361 N N . PHE A 1 94 ? 34.482 50.393 17.972 1.00 32.83 136 PHE A N 1
ATOM 1362 C CA . PHE A 1 94 ? 34.124 51.642 18.638 1.00 25.64 136 PHE A CA 1
ATOM 1363 C C . PHE A 1 94 ? 32.967 52.381 17.967 1.00 21.97 136 PHE A C 1
ATOM 1364 O O . PHE A 1 94 ? 32.034 52.822 18.640 1.00 23.75 136 PHE A O 1
ATOM 1381 N N . LEU A 1 95 ? 33.032 52.517 16.646 1.00 21.83 137 LEU A N 1
ATOM 1382 C CA . LEU A 1 95 ? 32.110 53.392 15.924 1.00 23.13 137 LEU A CA 1
ATOM 1383 C C . LEU A 1 95 ? 30.639 53.057 16.176 1.00 27.81 137 LEU A C 1
ATOM 1384 O O . LEU A 1 95 ? 29.828 53.952 16.403 1.00 23.90 137 LEU A O 1
ATOM 1400 N N . ALA A 1 96 ? 30.296 51.775 16.136 1.00 26.55 138 ALA A N 1
ATOM 1401 C CA . ALA A 1 96 ? 28.904 51.363 16.281 1.00 31.24 138 ALA A CA 1
ATOM 1402 C C . ALA A 1 96 ? 28.377 51.679 17.678 1.00 26.58 138 ALA A C 1
ATOM 1403 O O . ALA A 1 96 ? 27.219 52.068 17.842 1.00 27.21 138 ALA A O 1
ATO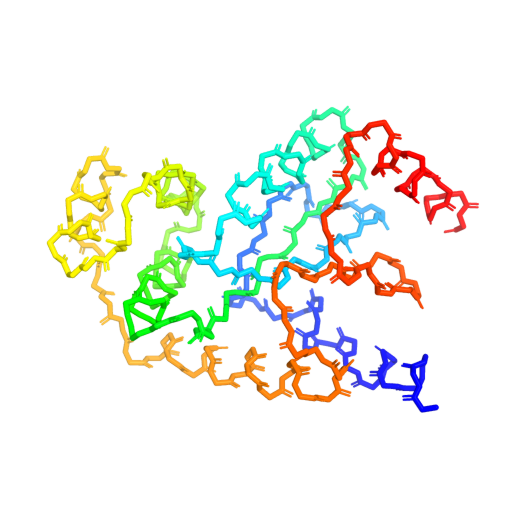M 1410 N N . LEU A 1 97 ? 29.228 51.518 18.686 1.00 23.11 139 LEU A N 1
ATOM 1411 C CA . LEU A 1 97 ? 28.838 51.854 20.052 1.00 24.28 139 LEU A CA 1
ATOM 1412 C C . LEU A 1 97 ? 28.685 53.361 20.202 1.00 24.71 139 LEU A C 1
ATOM 1413 O O . LEU A 1 97 ? 27.714 53.841 20.780 1.00 22.64 139 LEU A O 1
ATOM 1429 N N . HIS A 1 98 ? 29.665 54.095 19.680 1.00 20.69 140 HIS A N 1
ATOM 1430 C CA . HIS A 1 98 ? 29.650 55.552 19.701 1.00 22.09 140 HIS A CA 1
ATOM 1431 C C . HIS A 1 98 ? 28.351 56.093 19.106 1.00 24.90 140 HIS A C 1
ATOM 1432 O O . HIS A 1 98 ? 27.699 56.960 19.691 1.00 23.27 140 HIS A O 1
ATOM 1446 N N . GLN A 1 99 ? 27.977 55.572 17.944 1.00 20.13 141 GLN A N 1
ATOM 1447 C CA . GLN A 1 99 ? 26.751 55.991 17.272 1.00 26.84 141 GLN A CA 1
ATOM 1448 C C . GLN A 1 99 ? 25.502 55.661 18.091 1.00 24.38 141 GLN A C 1
ATOM 1449 O O . GLN A 1 99 ? 24.575 56.467 18.170 1.00 30.19 141 GLN A O 1
ATOM 1463 N N . ARG A 1 100 ? 25.481 54.480 18.701 1.00 27.20 142 ARG A N 1
ATOM 1464 C CA . ARG A 1 100 ? 24.305 54.034 19.445 1.00 31.00 142 ARG A CA 1
ATOM 1465 C C . ARG A 1 100 ? 24.085 54.888 20.696 1.00 29.51 142 ARG A C 1
ATOM 1466 O O . ARG A 1 100 ? 22.958 55.283 21.000 1.00 34.98 142 ARG A O 1
ATOM 1487 N N . LEU A 1 101 ? 25.164 55.172 21.418 1.00 25.70 143 LEU A N 1
ATOM 1488 C CA . LEU A 1 101 ? 25.087 56.027 22.599 1.00 23.79 143 LEU A CA 1
ATOM 1489 C C . LEU A 1 101 ? 24.686 57.450 22.236 1.00 27.79 143 LEU A C 1
ATOM 1490 O O . LEU A 1 101 ? 23.916 58.083 22.955 1.00 29.13 143 LEU A O 1
ATOM 1506 N N . MET A 1 102 ? 25.201 57.950 21.117 1.00 30.14 144 MET A N 1
ATOM 1507 C CA . MET A 1 102 ? 24.907 59.315 20.690 1.00 36.26 144 MET A CA 1
ATOM 1508 C C . MET A 1 102 ? 23.451 59.515 20.293 1.00 34.80 144 MET A C 1
ATOM 1509 O O . MET A 1 102 ? 22.906 60.595 20.479 1.00 42.52 144 MET A O 1
ATOM 1523 N N . GLN A 1 103 ? 22.819 58.481 19.749 1.00 41.38 145 GLN A N 1
ATOM 1524 C CA . GLN A 1 103 ? 21.464 58.632 19.230 1.00 53.81 145 GLN A CA 1
ATOM 1525 C C . GLN A 1 103 ? 20.394 58.315 20.272 1.00 48.10 145 GLN A C 1
ATOM 1526 O O . GLN A 1 103 ? 19.210 58.556 20.037 1.00 48.76 145 GLN A O 1
ATOM 1540 N N . LYS A 1 104 ? 20.807 57.783 21.418 1.00 42.97 146 LYS A N 1
ATOM 1541 C CA . LYS A 1 104 ? 19.877 57.526 22.513 1.00 43.53 146 LYS A CA 1
ATOM 1542 C C . LYS A 1 104 ? 19.216 58.836 22.940 1.00 49.74 146 LYS A C 1
ATOM 1543 O O . LYS A 1 104 ? 19.897 59.814 23.254 1.00 46.73 146 LYS A O 1
ATOM 1547 N N . LYS A 1 105 ? 17.887 58.852 22.933 1.00 58.35 147 LYS A N 1
ATOM 1548 C CA . LYS A 1 105 ? 17.134 60.074 23.190 1.00 61.52 147 LYS A CA 1
ATOM 1549 C C . LYS A 1 105 ? 17.178 60.464 24.662 1.00 58.42 147 LYS A C 1
ATOM 1550 O O . LYS A 1 105 ? 17.193 61.647 25.000 1.00 55.02 147 LYS A O 1
ATOM 1554 N N . THR A 1 106 ? 17.210 59.459 25.531 1.00 58.48 148 THR A N 1
ATOM 1555 C CA . THR A 1 106 ? 17.128 59.684 26.969 1.00 59.42 148 THR A CA 1
ATOM 1556 C C . THR A 1 106 ? 18.504 59.847 27.604 1.00 50.49 148 THR A C 1
ATOM 1557 O O . THR A 1 106 ? 19.489 59.274 27.136 1.00 56.38 148 THR A O 1
ATOM 1568 N N . MET A 1 107 ? 18.557 60.647 28.664 1.00 46.68 149 MET A N 1
ATOM 1569 C CA . MET A 1 107 ? 19.720 60.709 29.542 1.00 46.84 149 MET A CA 1
ATOM 1570 C C . MET A 1 107 ? 20.171 59.293 29.880 1.00 40.93 149 MET A C 1
ATOM 1571 O O . MET A 1 107 ? 19.368 58.465 30.304 1.00 41.05 149 MET A O 1
ATOM 1585 N N . LEU A 1 108 ? 21.454 59.016 29.678 1.00 37.83 150 LEU A N 1
ATOM 1586 C CA . LEU A 1 108 ? 21.978 57.673 29.893 1.00 33.31 150 LEU A CA 1
ATOM 1587 C C . LEU A 1 108 ? 22.052 57.307 31.366 1.00 29.53 150 LEU A C 1
ATOM 1588 O O . LEU A 1 108 ? 22.130 58.173 32.236 1.00 30.18 150 LEU A O 1
ATOM 1604 N N . ASP A 1 109 ? 22.015 56.006 31.626 1.00 31.78 151 ASP A N 1
ATOM 1605 C CA . ASP A 1 109 ? 22.315 55.455 32.939 1.00 33.66 151 ASP A CA 1
ATOM 1606 C C . ASP A 1 109 ? 23.055 54.147 32.711 1.00 42.03 151 ASP A C 1
ATOM 1607 O O . ASP A 1 109 ? 23.295 53.772 31.563 1.00 32.14 151 ASP A O 1
ATOM 1616 N N . ASN A 1 110 ? 23.421 53.456 33.786 1.00 37.05 152 ASN A N 1
ATOM 1617 C CA . ASN A 1 110 ? 24.190 52.225 33.659 1.00 36.75 152 ASN A CA 1
ATOM 1618 C C . ASN A 1 110 ? 23.452 51.170 32.846 1.00 45.77 152 ASN A C 1
ATOM 1619 O O . ASN A 1 110 ? 24.070 50.436 32.078 1.00 43.44 152 ASN A O 1
ATOM 1630 N N . ALA A 1 111 ? 22.134 51.102 33.001 1.00 38.23 153 ALA A N 1
ATOM 1631 C CA . ALA A 1 111 ? 21.333 50.137 32.252 1.00 46.74 153 ALA A CA 1
ATOM 1632 C C . ALA A 1 111 ? 21.374 50.433 30.755 1.00 39.46 153 ALA A C 1
ATOM 1633 O O . ALA A 1 111 ? 21.621 49.539 29.946 1.00 42.55 153 ALA A O 1
ATOM 1640 N N . SER A 1 112 ? 21.125 51.689 30.395 1.00 35.40 154 SER A N 1
ATOM 1641 C CA . SER A 1 112 ? 21.162 52.119 29.001 1.00 31.09 154 SER A CA 1
ATOM 1642 C C . SER A 1 112 ? 22.513 51.824 28.352 1.00 33.88 154 SER A C 1
ATOM 1643 O O . SER A 1 112 ? 22.579 51.362 27.211 1.00 33.15 154 SER A O 1
ATOM 1651 N N . ILE A 1 113 ? 23.587 52.092 29.087 1.00 29.40 155 ILE A N 1
ATOM 1652 C CA . ILE A 1 113 ? 24.937 51.896 28.572 1.00 28.49 155 ILE A CA 1
ATOM 1653 C C . ILE A 1 113 ? 25.249 50.413 28.398 1.00 38.10 155 ILE A C 1
ATOM 1654 O O . ILE A 1 113 ? 25.835 50.015 27.393 1.00 30.47 155 ILE A O 1
ATOM 1670 N N . GLU A 1 114 ? 24.858 49.594 29.368 1.00 33.91 156 GLU A N 1
ATOM 1671 C CA . GLU A 1 114 ? 25.070 48.150 29.265 1.00 43.10 156 GLU A CA 1
ATOM 1672 C C . GLU A 1 114 ? 24.276 47.563 28.099 1.00 30.92 156 GLU A C 1
ATOM 1673 O O . GLU A 1 114 ? 24.739 46.650 27.414 1.00 32.61 156 GLU A O 1
ATOM 1685 N N . ASP A 1 115 ? 23.081 48.099 27.879 1.00 32.42 157 ASP A N 1
ATOM 1686 C CA . ASP A 1 115 ? 22.217 47.641 26.795 1.00 41.02 157 ASP A CA 1
ATOM 1687 C C . ASP A 1 115 ? 22.777 48.023 25.425 1.00 40.22 157 ASP A C 1
ATOM 1688 O O . ASP A 1 115 ? 22.677 47.255 24.466 1.00 35.60 157 ASP A O 1
ATOM 1697 N N . ALA A 1 116 ? 23.356 49.216 25.335 1.00 37.57 158 ALA A N 1
ATOM 1698 C CA . ALA A 1 116 ? 23.970 49.668 24.092 1.00 29.14 158 ALA A CA 1
ATOM 1699 C C . ALA A 1 116 ? 25.162 48.782 23.745 1.00 31.86 158 ALA A C 1
ATOM 1700 O O . ALA A 1 116 ? 25.393 48.466 22.581 1.00 29.08 158 ALA A O 1
ATOM 1707 N N . MET A 1 117 ? 25.915 48.379 24.764 1.00 27.83 159 MET A N 1
ATOM 1708 C CA . MET A 1 117 ? 27.085 47.536 24.546 1.00 30.93 159 MET A CA 1
ATOM 1709 C C . MET A 1 117 ? 26.663 46.128 24.140 1.00 34.29 159 MET A C 1
ATOM 1710 O O . MET A 1 117 ? 27.339 45.481 23.340 1.00 31.65 159 MET A O 1
ATOM 1724 N N . LYS A 1 118 ? 25.543 45.659 24.683 1.00 34.59 160 LYS A N 1
ATOM 1725 C CA . LYS A 1 118 ? 25.033 44.336 24.336 1.00 41.50 160 LYS A CA 1
ATOM 1726 C C . LYS A 1 118 ? 24.642 44.273 22.854 1.00 36.92 160 LYS A C 1
ATOM 1727 O O . LYS A 1 118 ? 25.005 43.332 22.145 1.00 35.25 160 LYS A O 1
ATOM 1746 N N . SER A 1 119 ? 23.921 45.286 22.384 1.00 33.98 161 SER A N 1
ATOM 1747 C CA . SER A 1 119 ? 23.388 45.269 21.027 1.00 36.62 161 SER A CA 1
ATOM 1748 C C . SER A 1 119 ? 24.422 45.670 19.974 1.00 42.23 161 SER A C 1
ATOM 1749 O O . SER A 1 119 ? 24.142 45.604 18.776 1.00 33.79 161 SER A O 1
ATOM 1757 N N . THR A 1 120 ? 25.608 46.084 20.421 1.00 28.86 162 THR A N 1
ATOM 1758 C CA . THR A 1 120 ? 26.713 46.403 19.514 1.00 27.65 162 THR A CA 1
ATOM 1759 C C . THR A 1 120 ? 27.842 45.377 19.632 1.00 26.94 162 THR A C 1
ATOM 1760 O O . THR A 1 120 ? 28.940 45.591 19.119 1.00 27.61 162 THR A O 1
ATOM 1771 N N . ASN A 1 121 ? 2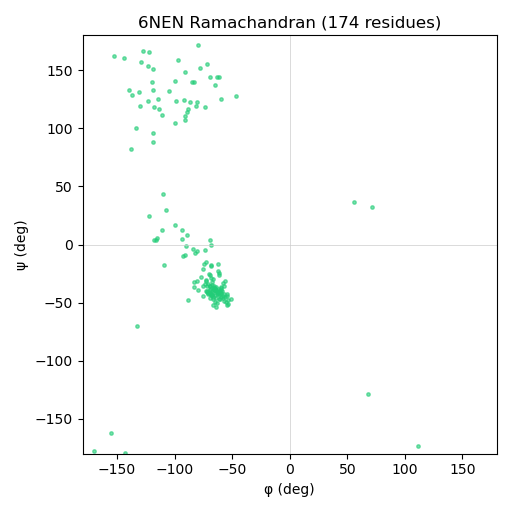7.557 44.262 20.302 1.00 29.14 163 ASN A N 1
ATOM 1772 C CA . ASN A 1 121 ? 28.529 43.182 20.497 1.00 26.14 163 ASN A CA 1
ATOM 1773 C C . ASN A 1 121 ? 29.828 43.649 21.168 1.00 31.34 163 ASN A C 1
ATOM 1774 O O . ASN A 1 121 ? 30.917 43.163 20.853 1.00 31.09 163 ASN A O 1
ATOM 1785 N N . THR A 1 122 ? 29.704 44.579 22.112 1.00 32.59 164 THR A N 1
ATOM 1786 C CA . THR A 1 122 ? 30.860 45.072 22.863 1.00 39.67 164 THR A CA 1
ATOM 1787 C C . THR A 1 122 ? 30.747 44.782 24.359 1.00 35.81 164 THR A C 1
ATOM 1788 O O . THR A 1 122 ? 31.608 45.191 25.135 1.00 40.42 164 THR A O 1
ATOM 1799 N N . SER A 1 123 ? 29.699 44.069 24.762 1.00 34.13 165 SER A N 1
ATOM 1800 C CA . SER A 1 123 ? 29.420 43.862 26.187 1.00 35.88 165 SER A CA 1
ATOM 1801 C C . SER A 1 123 ? 30.447 42.971 26.895 1.00 29.00 165 SER A C 1
ATOM 1802 O O . SER A 1 123 ? 30.533 42.984 28.122 1.00 39.41 165 SER A O 1
ATOM 1810 N N . LYS A 1 124 ? 31.223 42.206 26.133 1.00 40.78 166 LYS A N 1
ATOM 1811 C CA . LYS A 1 124 ? 32.258 41.357 26.722 1.00 40.13 166 LYS A CA 1
ATOM 1812 C C . LYS A 1 124 ? 33.523 42.163 27.005 1.00 42.41 166 LYS A C 1
ATOM 1813 O O . LYS A 1 124 ? 34.463 41.662 27.623 1.00 36.29 166 LYS A O 1
ATOM 1820 N N . ILE A 1 125 ? 33.543 43.411 26.545 1.00 42.13 167 ILE A N 1
ATOM 1821 C CA . ILE A 1 125 ? 34.677 44.300 26.770 1.00 37.45 167 ILE A CA 1
ATOM 1822 C C . ILE A 1 125 ? 34.510 44.998 28.114 1.00 37.63 167 ILE A C 1
ATOM 1823 O O . ILE A 1 125 ? 33.505 45.667 28.356 1.00 36.34 167 ILE A O 1
ATOM 1839 N N . LYS A 1 126 ? 35.499 44.838 28.987 1.00 45.53 168 LYS A N 1
ATOM 1840 C CA . LYS A 1 126 ? 35.395 45.348 30.348 1.00 49.98 168 LYS A CA 1
ATOM 1841 C C . LYS A 1 126 ? 35.801 46.815 30.439 1.00 40.41 168 LYS A C 1
ATOM 1842 O O . LYS A 1 126 ? 36.762 47.247 29.804 1.00 33.33 168 LYS A O 1
ATOM 1861 N N . LEU A 1 127 ? 35.052 47.571 31.234 1.00 32.95 169 LEU A N 1
ATOM 1862 C CA . LEU A 1 127 ? 35.375 48.965 31.503 1.00 41.14 169 LEU A CA 1
ATOM 1863 C C . LEU A 1 127 ? 36.570 49.039 32.441 1.00 39.66 169 LEU A C 1
ATOM 1864 O O . LEU A 1 127 ? 36.507 48.567 33.575 1.00 48.86 169 LEU A O 1
ATOM 1880 N N . THR A 1 128 ? 37.655 49.638 31.958 1.00 42.92 170 THR A N 1
ATOM 1881 C CA . THR A 1 128 ? 38.930 49.621 32.665 1.00 46.35 170 THR A CA 1
ATOM 1882 C C . THR A 1 128 ? 39.154 50.886 33.487 1.00 42.78 170 THR A C 1
ATOM 1883 O O . THR A 1 128 ? 38.544 51.927 33.235 1.00 36.85 170 THR A O 1
ATOM 1894 N N . ASP A 1 129 ? 40.040 50.785 34.470 1.00 45.77 171 ASP A N 1
ATOM 1895 C CA . ASP A 1 129 ? 40.463 51.944 35.242 1.00 45.17 171 ASP A CA 1
ATOM 1896 C C . ASP A 1 129 ? 41.350 52.830 34.381 1.00 41.21 171 ASP A C 1
ATOM 1897 O O . ASP A 1 129 ? 41.299 54.054 34.478 1.00 37.86 171 ASP A O 1
ATOM 1906 N N . ASP A 1 130 ? 42.155 52.196 33.534 1.00 41.20 172 ASP A N 1
ATOM 1907 C CA . ASP A 1 130 ? 43.105 52.906 32.685 1.00 39.39 172 ASP A CA 1
ATOM 1908 C C . ASP A 1 130 ? 42.418 53.876 31.724 1.00 38.98 172 ASP A C 1
ATOM 1909 O O . ASP A 1 130 ? 43.018 54.866 31.306 1.00 37.43 172 ASP A O 1
ATOM 1913 N N . SER A 1 131 ? 41.165 53.598 31.372 1.00 28.06 173 SER A N 1
ATOM 1914 C CA . SER A 1 131 ? 40.452 54.454 30.430 1.00 28.93 173 SER A CA 1
ATOM 1915 C C . SER A 1 131 ? 40.013 55.748 31.111 1.00 27.41 173 SER A C 1
ATOM 1916 O O . SER A 1 131 ? 39.771 56.753 30.445 1.00 27.58 173 SER A O 1
ATOM 1924 N N . LEU A 1 132 ? 39.924 55.730 32.438 1.00 26.69 174 LEU A N 1
ATOM 1925 C CA . LEU A 1 132 ? 39.615 56.947 33.188 1.00 25.52 174 LEU A CA 1
ATOM 1926 C C . LEU A 1 132 ? 40.778 57.930 33.136 1.00 26.34 174 LEU A C 1
ATOM 1927 O O . LEU A 1 132 ? 40.576 59.136 33.257 1.00 28.67 174 LEU A O 1
ATOM 1943 N N . LYS A 1 133 ? 41.992 57.421 32.952 1.00 21.27 175 LYS A N 1
ATOM 1944 C CA . LYS A 1 133 ? 43.153 58.291 32.822 1.00 23.49 175 LYS A CA 1
ATOM 1945 C C . LYS A 1 133 ? 43.060 59.084 31.519 1.00 27.23 175 LYS A C 1
ATOM 1946 O O . LYS A 1 133 ? 43.465 60.242 31.458 1.00 27.08 175 LYS A O 1
ATOM 1965 N N . THR A 1 134 ? 42.512 58.462 30.479 1.00 28.30 176 THR A N 1
ATOM 1966 C CA . THR A 1 134 ? 42.283 59.162 29.220 1.00 25.89 176 THR A CA 1
ATOM 1967 C C . THR A 1 134 ? 41.232 60.247 29.425 1.00 24.90 176 THR A C 1
ATOM 1968 O O . THR A 1 134 ? 41.339 61.342 28.872 1.00 19.23 176 THR A O 1
ATOM 1979 N N . LEU A 1 135 ? 40.220 59.940 30.229 1.00 23.55 177 LEU A N 1
ATOM 1980 C CA . LEU A 1 135 ? 39.175 60.907 30.536 1.00 21.58 177 LEU A CA 1
ATOM 1981 C C . LEU A 1 135 ? 39.761 62.080 31.316 1.00 22.81 177 LEU A C 1
ATOM 1982 O O . LEU A 1 135 ? 39.385 63.230 31.084 1.00 21.69 177 LEU A O 1
ATOM 1998 N N . GLN A 1 136 ? 40.688 61.789 32.229 1.00 23.64 178 GLN A N 1
ATOM 1999 C CA . GLN A 1 136 ? 41.406 62.833 32.961 1.00 23.89 178 GLN A CA 1
ATOM 2000 C C . GLN A 1 136 ? 42.167 63.725 31.991 1.00 23.82 178 GLN A C 1
ATOM 2001 O O . GLN A 1 136 ? 42.141 64.949 32.111 1.00 25.88 178 GLN A O 1
ATOM 2015 N N . ASN A 1 137 ? 42.850 63.101 31.034 1.00 18.37 179 ASN A N 1
ATOM 2016 C CA . ASN A 1 137 ? 43.611 63.833 30.024 1.00 25.81 179 ASN A CA 1
ATOM 2017 C C . ASN A 1 137 ? 42.716 64.745 29.188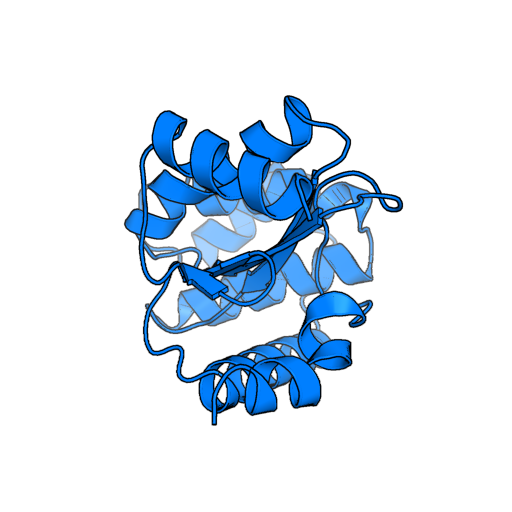 1.00 20.40 179 ASN A C 1
ATOM 2018 O O . ASN A 1 137 ? 43.088 65.874 28.867 1.00 22.28 179 ASN A O 1
ATOM 2029 N N . ASN A 1 138 ? 41.536 64.250 28.834 1.00 21.62 180 ASN A N 1
ATOM 2030 C CA . ASN A 1 138 ? 40.571 65.044 28.081 1.00 19.74 180 ASN A CA 1
ATOM 2031 C C . ASN A 1 138 ? 40.092 66.255 28.882 1.00 23.58 180 ASN A C 1
ATOM 2032 O O . ASN A 1 138 ? 39.926 67.343 28.332 1.00 19.17 180 ASN A O 1
ATOM 2043 N N . LEU A 1 139 ? 39.883 66.066 30.182 1.00 22.39 181 LEU A N 1
ATOM 2044 C CA . LEU A 1 139 ? 39.476 67.164 31.060 1.00 21.81 181 LEU A CA 1
ATOM 2045 C C . LEU A 1 139 ? 40.571 68.213 31.195 1.00 20.32 181 LEU A C 1
ATOM 2046 O O . LEU A 1 139 ? 40.305 69.413 31.105 1.00 28.44 181 LEU A O 1
ATOM 2062 N N . GLU A 1 140 ? 41.799 67.762 31.426 1.00 24.50 182 GLU A N 1
ATOM 2063 C CA . GLU A 1 140 ? 42.930 68.677 31.506 1.00 25.45 182 GLU A CA 1
ATOM 2064 C C . GLU A 1 140 ? 43.033 69.453 30.200 1.00 29.33 182 GLU A C 1
ATOM 2065 O O . GLU A 1 140 ? 43.214 70.670 30.192 1.00 26.25 182 GLU A O 1
ATOM 2072 N N . LEU A 1 141 ? 42.893 68.735 29.093 1.00 25.37 183 LEU A N 1
ATOM 2073 C CA . LEU A 1 141 ? 43.003 69.337 27.772 1.00 19.91 183 LEU A CA 1
ATOM 2074 C C . LEU A 1 141 ? 41.907 70.377 27.552 1.00 20.89 183 LEU A C 1
ATOM 2075 O O . LEU A 1 141 ? 42.158 71.443 26.993 1.00 22.91 183 LEU A O 1
ATOM 2091 N N . SER A 1 142 ? 40.696 70.074 28.011 1.00 27.29 184 SER A N 1
ATOM 2092 C CA . SER A 1 142 ? 39.580 71.005 27.879 1.00 28.73 184 SER A CA 1
ATOM 2093 C C . SER A 1 142 ? 39.848 72.301 28.645 1.00 25.88 184 SER A C 1
ATOM 2094 O O . SER A 1 142 ? 39.509 73.387 28.176 1.00 32.93 184 SER A O 1
ATOM 2102 N N . ARG A 1 143 ? 40.465 72.185 29.818 1.00 23.61 185 ARG A N 1
ATOM 2103 C CA . ARG A 1 143 ? 40.817 73.360 30.615 1.00 29.62 185 ARG A CA 1
ATOM 2104 C C . ARG A 1 143 ? 41.825 74.256 29.897 1.00 28.85 185 ARG A C 1
ATOM 2105 O O . ARG A 1 143 ? 41.620 75.465 29.790 1.00 34.73 185 ARG A O 1
ATOM 2126 N N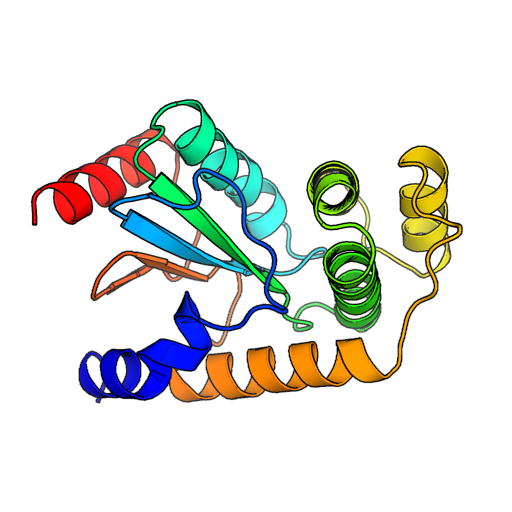 . LYS A 1 144 ? 42.911 73.659 29.415 1.00 24.12 186 LYS A N 1
ATOM 2127 C CA . LYS A 1 144 ? 43.980 74.406 28.759 1.00 24.38 186 LYS A CA 1
ATOM 2128 C C . LYS A 1 144 ? 43.470 75.201 27.562 1.00 29.80 186 LYS A C 1
ATOM 2129 O O . LYS A 1 144 ? 43.944 76.303 27.293 1.00 32.62 186 LYS A O 1
ATOM 2148 N N . LEU A 1 145 ? 42.500 74.636 26.849 1.00 27.16 187 LEU A N 1
ATOM 2149 C CA . LEU A 1 145 ? 41.971 75.255 25.639 1.00 25.87 187 LEU A CA 1
ATOM 2150 C C . LEU A 1 145 ? 40.786 76.176 25.919 1.00 29.70 187 LEU A C 1
ATOM 2151 O O . LEU A 1 145 ? 40.248 76.792 25.001 1.00 29.64 187 LEU A O 1
ATOM 2167 N N . GLY A 1 146 ? 40.380 76.268 27.181 1.00 28.09 188 GLY A N 1
ATOM 2168 C CA . GLY A 1 146 ? 39.293 77.153 27.558 1.00 34.03 188 GLY A CA 1
ATOM 2169 C C . GLY A 1 146 ? 37.940 76.653 27.083 1.00 36.77 188 GLY A C 1
ATOM 2170 O O . GLY A 1 146 ? 37.054 77.447 26.765 1.00 38.71 188 GLY A O 1
ATOM 2174 N N . ILE A 1 147 ? 37.780 75.333 27.034 1.00 37.96 189 ILE A N 1
ATOM 2175 C CA . ILE A 1 147 ? 36.513 74.723 26.640 1.00 43.08 189 ILE A CA 1
ATOM 2176 C C . ILE A 1 147 ? 35.624 74.529 27.862 1.00 39.87 189 ILE A C 1
ATOM 2177 O O . ILE A 1 147 ? 35.941 73.734 28.749 1.00 42.80 189 ILE A O 1
ATOM 2193 N N . GLN A 1 148 ? 34.505 75.247 27.891 1.00 41.92 190 GLN A N 1
ATOM 2194 C CA . GLN A 1 148 ? 33.590 75.199 29.027 1.00 62.29 190 GLN A CA 1
ATOM 2195 C C . GLN A 1 148 ? 32.224 74.632 28.652 1.00 51.87 190 GLN A C 1
ATOM 2196 O O . GLN A 1 148 ? 31.316 74.586 29.483 1.00 57.99 190 GLN A O 1
ATOM 2210 N N . GLY A 1 149 ? 32.081 74.201 27.403 1.00 37.66 191 GLY A N 1
ATOM 2211 C CA . GLY A 1 149 ? 30.855 73.564 26.961 1.00 39.38 191 GLY A CA 1
ATOM 2212 C C . GLY A 1 149 ? 31.078 72.591 25.819 1.00 35.97 191 GLY A C 1
ATOM 2213 O O . GLY A 1 149 ? 32.116 72.625 25.158 1.00 40.18 191 GLY A O 1
ATOM 2217 N N . THR A 1 150 ? 30.104 71.711 25.606 1.00 33.06 192 THR A N 1
ATOM 2218 C CA . THR A 1 150 ? 30.103 70.817 24.456 1.00 34.57 192 THR A CA 1
ATOM 2219 C C . THR A 1 150 ? 28.871 71.109 23.602 1.00 36.36 192 THR A C 1
ATOM 2220 O O . THR A 1 150 ? 27.855 71.566 24.122 1.00 35.22 192 THR A O 1
ATOM 2231 N N . PRO A 1 151 ? 28.958 70.869 22.285 1.00 27.38 193 PRO A N 1
ATOM 2232 C CA . PRO A 1 151 ? 30.148 70.413 21.562 1.00 27.26 193 PRO A CA 1
ATOM 2233 C C . PRO A 1 151 ? 31.149 71.530 21.307 1.00 32.68 193 PRO A C 1
ATOM 2234 O O . PRO A 1 151 ? 30.775 72.700 21.204 1.00 31.09 193 PRO A O 1
ATOM 2245 N N . ALA A 1 152 ? 32.417 71.154 21.212 1.00 25.72 194 ALA A N 1
ATOM 2246 C CA . ALA A 1 152 ? 33.474 72.069 20.821 1.00 28.15 194 ALA A CA 1
ATOM 2247 C C . ALA A 1 152 ? 34.402 71.311 19.895 1.00 26.69 194 ALA A C 1
ATOM 2248 O O . ALA A 1 152 ? 34.781 70.175 20.187 1.00 22.72 194 ALA A O 1
ATOM 2255 N N . THR A 1 153 ? 34.756 71.937 18.779 1.00 18.62 195 THR A N 1
ATOM 2256 C CA . THR A 1 153 ? 35.482 71.258 17.721 1.00 23.50 195 THR A CA 1
ATOM 2257 C C . THR A 1 153 ? 36.701 72.066 17.299 1.00 21.12 195 THR A C 1
ATOM 2258 O O . THR A 1 153 ? 36.580 73.207 16.853 1.00 24.42 195 THR A O 1
ATOM 2269 N N . VAL A 1 154 ? 37.880 71.474 17.459 1.00 21.43 196 VAL A N 1
ATOM 2270 C CA . VAL A 1 154 ? 39.094 72.077 16.942 1.00 21.47 196 VAL A CA 1
ATOM 2271 C C . VAL A 1 154 ? 39.179 71.768 15.457 1.00 23.46 196 VAL A C 1
ATOM 2272 O O . VAL A 1 154 ? 39.142 70.605 15.047 1.00 21.92 196 VAL A O 1
ATOM 2285 N N . ILE A 1 155 ? 39.267 72.823 14.657 1.00 28.00 197 ILE A N 1
ATOM 2286 C CA . ILE A 1 155 ? 39.398 72.698 13.214 1.00 34.01 197 ILE A CA 1
ATOM 2287 C C . ILE A 1 155 ? 40.508 73.641 12.765 1.00 36.04 197 ILE A C 1
ATOM 2288 O O . ILE A 1 155 ? 40.302 74.849 12.645 1.00 32.35 197 ILE A O 1
ATOM 2304 N N . GLY A 1 156 ? 41.693 73.084 12.539 1.00 38.38 198 GLY A N 1
ATOM 2305 C CA . GLY A 1 156 ? 42.856 73.883 12.201 1.00 34.82 198 GLY A CA 1
ATOM 2306 C C . GLY A 1 156 ? 43.301 74.748 13.363 1.00 41.98 198 GLY A C 1
ATOM 2307 O O . GLY A 1 156 ? 43.478 74.251 14.476 1.00 45.49 198 GLY A O 1
ATOM 2311 N N . ASP A 1 157 ? 43.477 76.043 13.106 1.00 46.92 199 ASP A N 1
ATOM 2312 C CA . ASP A 1 157 ? 43.972 76.973 14.120 1.00 46.50 199 ASP A CA 1
ATOM 2313 C C . ASP A 1 157 ? 42.849 77.679 14.879 1.00 40.77 199 ASP A C 1
ATOM 2314 O O . ASP A 1 157 ? 43.099 78.646 15.597 1.00 44.74 199 ASP A O 1
ATOM 2318 N N . THR A 1 158 ? 41.620 77.188 14.724 1.00 43.62 200 THR A N 1
ATOM 2319 C CA . THR A 1 158 ? 40.454 77.789 15.373 1.00 41.94 200 THR A CA 1
ATOM 2320 C C . THR A 1 158 ? 39.615 76.751 16.121 1.00 43.68 200 THR A C 1
ATOM 2321 O O . THR A 1 158 ? 39.673 75.556 15.822 1.00 36.68 200 THR A O 1
ATOM 2332 N N . ILE A 1 159 ? 38.841 77.217 17.097 1.00 36.56 201 ILE A N 1
ATOM 2333 C CA . ILE A 1 159 ? 37.920 76.357 17.835 1.00 34.08 201 ILE A CA 1
ATOM 2334 C C . ILE A 1 159 ? 36.475 76.768 17.567 1.00 36.17 201 ILE A C 1
ATOM 2335 O O . ILE A 1 159 ? 36.105 77.924 17.757 1.00 42.80 201 ILE A O 1
ATOM 2351 N N . LEU A 1 160 ? 35.671 75.805 17.121 1.00 34.72 202 LEU A N 1
ATOM 2352 C CA . LEU A 1 160 ? 34.244 76.007 16.876 1.00 32.72 202 LEU A CA 1
ATOM 2353 C C . LEU A 1 160 ? 33.454 75.659 18.141 1.00 32.83 202 LEU A C 1
ATOM 2354 O O . LEU A 1 160 ? 33.321 74.486 18.478 1.00 31.71 202 LEU A O 1
ATOM 2370 N N . PRO A 1 161 ? 32.920 76.676 18.844 1.00 31.97 203 PRO A N 1
ATOM 2371 C CA . PRO A 1 161 ? 32.426 76.475 20.210 1.00 33.86 203 PRO A CA 1
ATOM 2372 C C . PRO A 1 161 ? 30.956 76.063 20.338 1.00 43.29 203 PRO A C 1
ATOM 2373 O O . PRO A 1 161 ? 30.442 76.032 21.457 1.00 58.71 203 PRO A O 1
ATOM 2384 N N . GLY A 1 162 ? 30.295 75.752 19.229 1.00 34.85 204 GLY A N 1
ATOM 2385 C CA . GLY A 1 162 ? 28.930 75.258 19.278 1.00 36.07 204 GLY A CA 1
ATOM 2386 C C . GLY A 1 162 ? 28.597 74.433 18.052 1.00 37.09 204 GLY A C 1
ATOM 2387 O O . GLY A 1 162 ? 29.495 73.990 17.339 1.00 30.50 204 GLY A O 1
ATOM 2391 N N . ALA A 1 163 ? 27.306 74.234 17.803 1.00 28.30 205 ALA A N 1
ATOM 2392 C CA . ALA A 1 163 ? 26.860 73.421 16.680 1.00 36.56 205 ALA A CA 1
ATOM 2393 C C . ALA A 1 163 ? 26.442 74.286 15.494 1.00 43.63 205 ALA A C 1
ATOM 2394 O O . ALA A 1 163 ? 25.820 75.335 15.665 1.00 40.26 205 ALA A O 1
ATOM 2401 N N . VAL A 1 164 ? 26.792 73.832 14.295 1.00 35.94 206 VAL A N 1
ATOM 2402 C CA . VAL A 1 164 ? 26.380 74.490 13.061 1.00 29.88 206 VAL A CA 1
ATOM 2403 C C . VAL A 1 164 ? 25.739 73.465 12.144 1.00 37.35 206 VAL A C 1
ATOM 2404 O O . VAL A 1 164 ? 25.861 72.264 12.381 1.00 33.95 206 VAL A O 1
ATOM 2417 N N . ASP A 1 165 ? 25.062 73.931 11.097 1.00 33.40 207 ASP A N 1
ATOM 2418 C CA . ASP A 1 165 ? 24.432 73.022 10.149 1.00 38.21 207 ASP A CA 1
ATOM 2419 C C . ASP A 1 165 ? 25.499 72.511 9.192 1.00 28.73 207 ASP A C 1
ATOM 2420 O O . ASP A 1 165 ? 26.627 73.002 9.199 1.00 30.40 207 ASP A O 1
ATOM 2429 N N . TYR A 1 166 ? 25.147 71.533 8.367 1.00 29.72 208 TYR A N 1
ATOM 2430 C CA . TYR A 1 166 ? 26.144 70.858 7.547 1.00 33.45 208 TYR A CA 1
ATOM 2431 C C . TYR A 1 166 ? 26.787 71.787 6.525 1.00 32.83 208 TYR A C 1
ATOM 2432 O O . TYR A 1 166 ? 28.003 71.759 6.337 1.00 29.05 208 TYR A O 1
ATOM 2450 N N . ASP A 1 167 ? 25.969 72.603 5.867 1.00 41.95 209 ASP A N 1
ATOM 2451 C CA . ASP A 1 167 ? 26.461 73.522 4.843 1.00 45.77 209 ASP A CA 1
ATOM 2452 C C . ASP A 1 167 ? 27.572 74.418 5.383 1.00 38.13 209 ASP A C 1
ATOM 2453 O O . ASP A 1 167 ? 28.577 74.646 4.713 1.00 41.61 209 ASP A O 1
ATOM 2462 N N . GLN A 1 168 ? 27.393 74.918 6.601 1.00 34.96 210 GLN A N 1
ATOM 2463 C CA . GLN A 1 168 ? 28.402 75.771 7.214 1.00 38.36 210 GLN A CA 1
ATOM 2464 C C . GLN A 1 168 ? 29.643 74.974 7.633 1.00 35.92 210 GLN A C 1
ATOM 2465 O O . GLN A 1 168 ? 30.767 75.446 7.472 1.00 33.11 210 GLN A O 1
ATOM 2479 N N . LEU A 1 169 ? 29.442 73.769 8.163 1.00 30.94 211 LEU A N 1
ATOM 2480 C CA . LEU A 1 169 ? 30.566 72.910 8.531 1.00 29.44 211 LEU A CA 1
ATOM 2481 C C . LEU A 1 169 ? 31.401 72.590 7.296 1.00 30.11 211 LEU A C 1
ATOM 2482 O O . LEU A 1 169 ? 32.627 72.612 7.354 1.00 27.67 211 LEU A O 1
ATOM 2498 N N . GLU A 1 170 ? 30.733 72.299 6.182 1.00 31.06 212 GLU A N 1
ATOM 2499 C CA . GLU A 1 170 ? 31.413 72.071 4.908 1.00 37.27 212 GLU A CA 1
ATOM 2500 C C . GLU A 1 170 ? 32.306 73.252 4.552 1.00 30.23 212 GLU A C 1
ATOM 2501 O O . GLU A 1 170 ? 33.488 73.091 4.246 1.00 39.41 212 GLU A O 1
ATOM 2513 N N . ILE A 1 171 ? 31.712 74.439 4.586 1.00 32.82 213 ILE A N 1
ATOM 2514 C CA . ILE A 1 171 ? 32.418 75.682 4.299 1.00 37.83 213 ILE A CA 1
ATOM 2515 C C . ILE A 1 171 ? 33.663 75.828 5.175 1.00 38.87 213 ILE A C 1
ATOM 2516 O O . ILE A 1 171 ? 34.754 76.066 4.664 1.00 36.82 213 ILE A O 1
ATOM 2532 N N . ILE A 1 172 ? 33.500 75.670 6.485 1.00 29.22 214 ILE A N 1
ATOM 2533 C CA . ILE A 1 172 ? 34.617 75.805 7.421 1.00 30.22 214 ILE A CA 1
ATOM 2534 C C . ILE A 1 172 ? 35.709 74.787 7.122 1.00 34.03 214 ILE A C 1
ATOM 2535 O O . ILE A 1 172 ? 36.893 75.117 7.074 1.00 29.21 214 ILE A O 1
ATOM 2551 N N . VAL A 1 173 ? 35.296 73.541 6.926 1.00 30.10 215 VAL A N 1
ATOM 2552 C CA . VAL A 1 173 ? 36.235 72.453 6.698 1.00 27.72 215 VAL A CA 1
ATOM 2553 C C . VAL A 1 173 ? 36.980 72.648 5.379 1.00 36.02 215 VAL A C 1
ATOM 2554 O O . VAL A 1 173 ? 38.163 72.320 5.270 1.00 36.26 215 VAL A O 1
ATOM 2567 N N . LYS A 1 174 ? 36.291 73.192 4.382 1.00 29.16 216 LYS A N 1
ATOM 2568 C CA . LYS A 1 174 ? 36.882 73.347 3.057 1.00 45.44 216 LYS A CA 1
ATOM 2569 C C . LYS A 1 174 ? 37.992 74.404 3.022 1.00 35.42 216 LYS A C 1
ATOM 2570 O O . LYS A 1 174 ? 39.008 74.199 2.361 1.00 39.37 216 LYS A O 1
ATOM 2589 N N . GLU A 1 175 ? 37.822 75.519 3.730 1.00 39.35 217 GLU A N 1
ATOM 2590 C CA . GLU A 1 175 ? 38.868 76.549 3.735 1.00 44.31 217 GLU A CA 1
ATOM 2591 C C . GLU A 1 175 ? 40.054 76.179 4.624 1.00 41.84 217 GLU A C 1
ATOM 2592 O O . GLU A 1 175 ? 41.175 76.615 4.369 1.00 49.29 217 GLU A O 1
ATOM 2604 N N . GLN A 1 176 ? 39.826 75.385 5.666 1.00 36.71 218 GLN A N 1
ATOM 2605 C CA . GLN A 1 176 ? 40.942 74.915 6.482 1.00 39.64 218 GLN A CA 1
ATOM 2606 C C . GLN A 1 176 ? 41.788 73.941 5.674 1.00 37.48 218 GLN A C 1
ATOM 2607 O O . GLN A 1 176 ? 42.993 73.816 5.894 1.00 42.04 218 GLN A O 1
ATOM 2621 N N . LEU A 1 177 ? 41.147 73.258 4.733 1.00 34.60 219 LEU A N 1
ATOM 2622 C CA . LEU A 1 177 ? 41.859 72.395 3.800 1.00 43.33 219 LEU A CA 1
ATOM 2623 C C . LEU A 1 177 ? 42.639 73.232 2.790 1.00 40.49 219 LEU A C 1
ATOM 2624 O O . LEU A 1 177 ? 43.708 72.828 2.333 1.00 45.72 219 LEU A O 1
ATOM 2640 N N . ALA A 1 178 ? 42.108 74.406 2.463 1.00 40.02 220 ALA A N 1
ATOM 2641 C CA . ALA A 1 178 ? 42.741 75.305 1.497 1.00 53.34 220 ALA A CA 1
ATOM 2642 C C . ALA A 1 178 ? 44.042 75.922 2.016 1.00 60.40 220 ALA A C 1
ATOM 2643 O O . ALA A 1 178 ? 44.642 76.761 1.342 1.00 69.00 220 ALA A O 1
ATOM 2650 N N . LYS A 1 179 ? 44.465 75.516 3.211 1.00 65.37 221 LYS A N 1
ATOM 2651 C CA . LYS A 1 179 ? 45.730 75.965 3.782 1.00 62.43 221 LYS A CA 1
ATOM 2652 C C . LYS A 1 179 ? 46.657 74.778 4.021 1.00 65.58 221 LYS A C 1
ATOM 2653 O O . LYS A 1 179 ? 46.353 73.894 4.825 1.00 59.84 221 LYS A O 1
#

Sequence (176 aa):
QFRQALASEHDALYNDAASPRIGAKDAKLVLVSFTDYNCPYCKRFDPLLEKITEQYPDVAVIIKPLPFKGESSAKASQAVLSVWKEDPKAFLALHQRLMQKKTMLDNASIEDAMKSTNTSKIKLTDDSLKTLQNNLELSRKLGIQGTPATVIGDTILPGAVDYDQLEIIVKEQLAK

CATH classification: 3.40.30.10